Protein AF-A0A023DYI4-F1 (afdb_monomer_lite)

Structure (mmCIF, N/CA/C/O backbone):
data_AF-A0A023DYI4-F1
#
_entry.id   AF-A0A023DYI4-F1
#
loop_
_atom_site.group_PDB
_atom_site.id
_atom_site.type_symbol
_atom_site.label_atom_id
_atom_site.label_alt_id
_atom_site.label_comp_id
_atom_site.label_asym_id
_atom_site.label_entity_id
_atom_site.label_seq_id
_atom_site.pdbx_PDB_ins_code
_atom_site.Cartn_x
_atom_site.Cartn_y
_atom_site.Cartn_z
_atom_site.occupancy
_atom_site.B_iso_or_equiv
_atom_site.auth_seq_id
_atom_site.auth_comp_id
_atom_site.auth_asym_id
_atom_site.auth_atom_id
_atom_site.pdbx_PDB_model_num
ATOM 1 N N . MET A 1 1 ? -1.238 10.936 -6.215 1.00 80.25 1 MET A N 1
ATOM 2 C CA . MET A 1 1 ? -0.457 9.680 -6.211 1.00 80.25 1 MET A CA 1
ATOM 3 C C . MET A 1 1 ? 1.011 9.889 -6.562 1.00 80.25 1 MET A C 1
ATOM 5 O O . MET A 1 1 ? 1.321 10.436 -7.618 1.00 80.25 1 MET A O 1
ATOM 9 N N . ILE A 1 2 ? 1.902 9.377 -5.713 1.00 92.44 2 ILE A N 1
ATOM 10 C CA . ILE A 1 2 ? 3.345 9.267 -5.963 1.00 92.44 2 ILE A CA 1
ATOM 11 C C . ILE A 1 2 ? 3.678 7.771 -6.008 1.00 92.44 2 ILE A C 1
ATOM 13 O O . ILE A 1 2 ? 3.812 7.134 -4.968 1.00 92.44 2 ILE A O 1
ATOM 17 N N . ALA A 1 3 ? 3.762 7.194 -7.207 1.00 92.69 3 ALA A N 1
ATOM 18 C CA . ALA A 1 3 ? 4.013 5.765 -7.407 1.00 92.69 3 ALA A CA 1
ATOM 19 C C . ALA A 1 3 ? 4.833 5.514 -8.683 1.00 92.69 3 ALA A C 1
ATOM 21 O O . ALA A 1 3 ? 4.821 6.325 -9.612 1.00 92.69 3 ALA A O 1
ATOM 22 N N . GLY A 1 4 ? 5.535 4.377 -8.745 1.00 90.00 4 GLY A N 1
ATOM 23 C CA . GLY A 1 4 ? 6.218 3.931 -9.967 1.00 90.00 4 GLY A CA 1
ATOM 24 C C . GLY A 1 4 ? 5.225 3.561 -11.077 1.00 90.00 4 GLY A C 1
ATOM 25 O O . GLY A 1 4 ? 4.100 3.176 -10.777 1.00 90.00 4 GLY A O 1
ATOM 26 N N . GLY A 1 5 ? 5.633 3.635 -12.351 1.00 92.19 5 GLY A N 1
ATOM 27 C CA . GLY A 1 5 ? 4.725 3.497 -13.507 1.00 92.19 5 GLY A CA 1
ATOM 28 C C . GLY A 1 5 ? 3.824 2.254 -13.481 1.00 92.19 5 GLY A C 1
ATOM 29 O O . GLY A 1 5 ? 2.617 2.368 -13.668 1.00 92.19 5 GLY A O 1
ATOM 30 N N . THR A 1 6 ? 4.377 1.080 -13.158 1.00 94.00 6 THR A N 1
ATOM 31 C CA . THR A 1 6 ? 3.596 -0.164 -13.039 1.00 94.00 6 THR A CA 1
ATOM 32 C C . THR A 1 6 ? 2.572 -0.114 -11.901 1.00 94.00 6 THR A C 1
ATOM 34 O O . THR A 1 6 ? 1.440 -0.547 -12.080 1.00 94.00 6 THR A O 1
ATOM 37 N N . MET A 1 7 ? 2.944 0.431 -10.737 1.00 94.06 7 MET A N 1
ATOM 38 C CA . MET A 1 7 ? 2.022 0.579 -9.603 1.00 94.06 7 MET A CA 1
ATOM 39 C C . MET A 1 7 ? 0.944 1.623 -9.889 1.00 94.06 7 MET A C 1
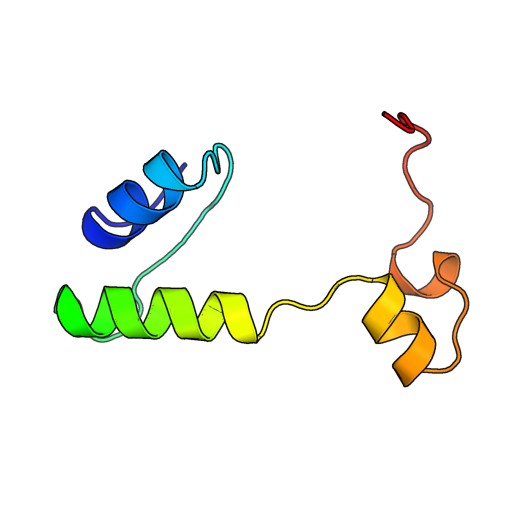ATOM 41 O O . MET A 1 7 ? -0.207 1.424 -9.520 1.00 94.06 7 MET A O 1
ATOM 45 N N . ARG A 1 8 ? 1.306 2.713 -10.573 1.00 94.50 8 ARG A N 1
ATOM 46 C CA . ARG A 1 8 ? 0.386 3.789 -10.938 1.00 94.50 8 ARG A CA 1
ATOM 47 C C . ARG A 1 8 ? -0.759 3.288 -11.810 1.00 94.50 8 ARG A C 1
ATOM 49 O O . ARG A 1 8 ? -1.904 3.533 -11.468 1.00 94.50 8 ARG A O 1
ATOM 56 N N . ALA A 1 9 ? -0.459 2.496 -12.840 1.00 94.50 9 ALA A N 1
ATOM 57 C CA . ALA A 1 9 ? -1.491 1.895 -13.685 1.00 94.50 9 ALA A CA 1
ATOM 58 C C . ALA A 1 9 ? -2.488 1.034 -12.884 1.00 94.50 9 ALA A C 1
ATOM 60 O O . ALA A 1 9 ? -3.686 1.075 -13.141 1.00 94.50 9 ALA A O 1
ATOM 61 N N . ILE A 1 10 ? -2.007 0.279 -11.890 1.00 94.31 10 ILE A N 1
ATOM 62 C CA . ILE A 1 10 ? -2.870 -0.528 -11.014 1.00 94.31 10 ILE A CA 1
ATOM 63 C C . ILE A 1 10 ? -3.760 0.380 -10.159 1.00 94.31 10 ILE A C 1
ATOM 65 O O . ILE A 1 10 ? -4.971 0.179 -10.094 1.00 94.31 10 ILE A O 1
ATOM 69 N N . PHE A 1 11 ? -3.170 1.382 -9.510 1.00 94.88 11 PHE A N 1
ATOM 70 C CA . PHE A 1 11 ? -3.899 2.281 -8.621 1.00 94.88 11 PHE A CA 1
ATOM 71 C C . PHE A 1 11 ? -4.914 3.168 -9.357 1.00 94.88 11 PHE A C 1
ATOM 73 O O . PHE A 1 11 ? -5.996 3.393 -8.820 1.00 94.88 11 PHE A O 1
ATOM 80 N N . ASP A 1 12 ? -4.606 3.607 -10.581 1.00 94.31 12 ASP A N 1
ATOM 81 C CA . ASP A 1 12 ? -5.519 4.390 -11.421 1.00 94.31 12 ASP A CA 1
ATOM 82 C C . ASP A 1 12 ? -6.781 3.575 -11.761 1.00 94.31 12 ASP A C 1
ATOM 84 O O . ASP A 1 12 ? -7.895 4.080 -11.638 1.00 94.31 12 ASP A O 1
ATOM 88 N N . VAL A 1 13 ? -6.630 2.287 -12.100 1.00 95.06 13 VAL A N 1
ATOM 89 C CA . VAL A 1 13 ? -7.769 1.383 -12.366 1.00 95.06 13 VAL A CA 1
ATOM 90 C C . VAL A 1 13 ? -8.570 1.081 -11.096 1.00 95.06 13 VAL A C 1
ATOM 92 O O . VAL A 1 13 ? -9.787 0.926 -11.154 1.00 95.06 13 VAL A O 1
ATOM 95 N N . MET A 1 14 ? -7.911 1.016 -9.939 1.00 93.62 14 MET A N 1
ATOM 96 C CA . MET A 1 14 ? -8.578 0.819 -8.647 1.00 93.62 14 MET A CA 1
ATOM 97 C C . MET A 1 14 ? -9.268 2.084 -8.111 1.00 93.62 14 MET A C 1
ATOM 99 O O . MET A 1 14 ? -9.977 1.999 -7.111 1.00 93.62 14 MET A O 1
ATOM 103 N N . GLY A 1 15 ? -9.054 3.248 -8.733 1.00 94.19 15 GLY A N 1
ATOM 104 C CA . GLY A 1 15 ? -9.601 4.525 -8.269 1.00 94.19 15 GLY A CA 1
ATOM 105 C C . GLY A 1 15 ? -8.904 5.096 -7.028 1.00 94.19 15 GLY A C 1
ATOM 106 O O . GLY A 1 15 ? -9.468 5.948 -6.343 1.00 94.19 15 GLY A O 1
ATOM 107 N N . VAL A 1 16 ? -7.681 4.653 -6.718 1.00 93.62 16 VAL A N 1
ATOM 108 C CA . VAL A 1 16 ? -6.904 5.170 -5.582 1.00 93.62 16 VAL A CA 1
ATOM 109 C C . VAL A 1 16 ? -6.227 6.473 -5.996 1.00 93.62 16 VAL A C 1
ATOM 111 O O . VAL A 1 16 ? -5.368 6.479 -6.869 1.00 93.62 16 VAL A O 1
ATOM 114 N N . GLN A 1 17 ? -6.581 7.587 -5.357 1.00 91.81 17 GLN A N 1
ATOM 115 C CA . GLN A 1 17 ? -6.073 8.910 -5.748 1.00 91.81 17 GLN A CA 1
ATOM 116 C C . GLN A 1 17 ? -4.873 9.358 -4.904 1.00 91.81 17 GLN A C 1
ATOM 118 O O . GLN A 1 17 ? -3.883 9.896 -5.429 1.00 91.81 17 GLN A O 1
ATOM 123 N N . ASP A 1 18 ? -4.939 9.097 -3.598 1.00 94.44 18 ASP A N 1
ATOM 124 C CA . ASP A 1 18 ? -3.926 9.512 -2.638 1.00 94.44 18 ASP A CA 1
ATOM 125 C C . ASP A 1 18 ? -3.187 8.309 -2.049 1.00 94.44 18 ASP A C 1
ATOM 127 O O . ASP A 1 18 ? -3.709 7.541 -1.246 1.00 94.44 18 ASP A O 1
ATOM 131 N N . VAL A 1 19 ? -1.962 8.115 -2.528 1.00 93.44 19 VAL A N 1
ATOM 132 C CA . VAL A 1 19 ? -1.055 7.065 -2.075 1.00 93.44 19 VAL A CA 1
ATOM 133 C C . VAL A 1 19 ? 0.375 7.457 -2.428 1.00 93.44 19 VAL A C 1
ATOM 135 O O . VAL A 1 19 ? 0.640 8.032 -3.495 1.00 93.44 19 VAL A O 1
ATOM 138 N N . VAL A 1 20 ? 1.298 7.124 -1.529 1.00 95.06 20 VAL A N 1
ATOM 139 C CA . VAL A 1 20 ? 2.743 7.234 -1.729 1.00 95.06 20 VAL A CA 1
ATOM 140 C C . VAL A 1 20 ? 3.336 5.836 -1.651 1.00 95.06 20 VAL A C 1
ATOM 142 O O . VAL A 1 20 ? 3.129 5.119 -0.673 1.00 95.06 20 VAL A O 1
ATOM 145 N N . SER A 1 21 ? 4.080 5.433 -2.676 1.00 93.88 21 SER A N 1
ATOM 146 C CA . SER A 1 21 ? 4.756 4.140 -2.704 1.00 93.88 21 SER A CA 1
ATOM 147 C C . SER A 1 21 ? 6.169 4.248 -3.268 1.00 93.88 21 SER A C 1
ATOM 149 O O . SER A 1 21 ? 6.511 5.156 -4.030 1.00 93.8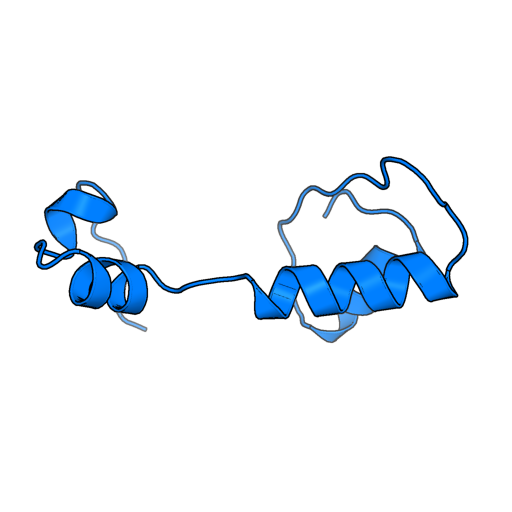8 21 SER A O 1
ATOM 151 N N . LYS A 1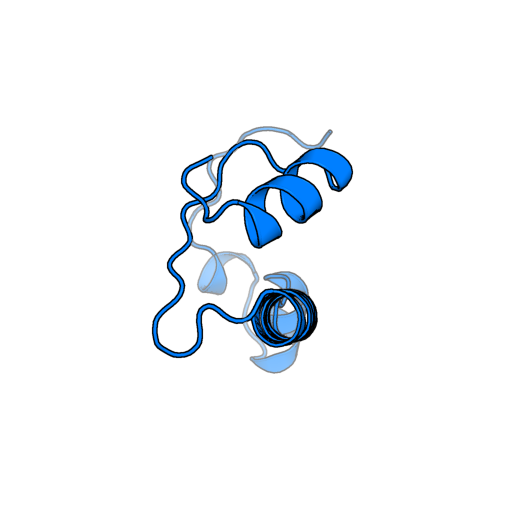 22 ? 7.021 3.292 -2.885 1.00 92.94 22 LYS A N 1
ATOM 152 C CA . LYS A 1 22 ? 8.393 3.180 -3.377 1.00 92.94 22 LYS A CA 1
ATOM 153 C C . LYS A 1 22 ? 8.737 1.725 -3.656 1.00 92.94 22 LYS A C 1
ATOM 155 O O . LYS A 1 22 ? 8.493 0.844 -2.840 1.00 92.94 22 LYS A O 1
ATOM 160 N N . ILE A 1 23 ? 9.367 1.489 -4.801 1.00 93.62 23 ILE A N 1
ATOM 161 C CA . ILE A 1 23 ? 9.957 0.195 -5.142 1.00 93.62 23 ILE A CA 1
ATOM 162 C C . ILE A 1 23 ? 11.352 0.145 -4.510 1.00 93.62 23 ILE A C 1
ATOM 164 O O . ILE A 1 23 ? 12.212 0.952 -4.862 1.00 93.62 23 ILE A O 1
ATOM 168 N N . LEU A 1 24 ? 11.560 -0.766 -3.554 1.00 90.88 24 LEU A N 1
ATOM 169 C CA . LEU A 1 24 ? 12.786 -0.816 -2.742 1.00 90.88 24 LEU A CA 1
ATOM 170 C C . LEU A 1 24 ? 13.891 -1.719 -3.311 1.00 90.88 24 LEU A C 1
ATOM 172 O O . LEU A 1 24 ? 15.058 -1.503 -3.006 1.00 90.88 24 LEU A O 1
ATOM 176 N N . ARG A 1 25 ? 13.548 -2.743 -4.105 1.00 88.81 25 ARG A N 1
ATOM 177 C CA . ARG A 1 25 ? 14.518 -3.743 -4.594 1.00 88.81 25 ARG A CA 1
ATOM 178 C C . ARG A 1 25 ? 14.454 -3.933 -6.108 1.00 88.81 25 ARG A C 1
ATOM 180 O O . ARG A 1 25 ? 15.250 -3.357 -6.834 1.00 88.81 25 ARG A O 1
ATOM 187 N N . SER A 1 26 ? 13.534 -4.770 -6.593 1.00 90.81 26 SER A N 1
ATOM 188 C CA . SER A 1 26 ? 13.447 -5.120 -8.016 1.00 90.81 26 SER A CA 1
ATOM 189 C C . SER A 1 26 ? 12.482 -4.191 -8.743 1.00 90.81 26 SER A C 1
ATOM 191 O O . SER A 1 26 ? 11.321 -4.097 -8.358 1.00 90.81 26 SER A O 1
ATOM 193 N N . ALA A 1 27 ? 12.954 -3.555 -9.816 1.00 88.69 27 ALA A N 1
ATOM 194 C CA . ALA A 1 27 ? 12.136 -2.721 -10.697 1.00 88.69 27 ALA A CA 1
ATOM 195 C C . ALA A 1 27 ? 11.493 -3.501 -11.863 1.00 88.69 27 ALA A C 1
ATOM 197 O O . ALA A 1 27 ? 10.874 -2.891 -12.730 1.00 88.69 27 ALA A O 1
ATOM 198 N N . ASN A 1 28 ? 11.628 -4.835 -11.907 1.00 94.88 28 ASN A N 1
ATOM 199 C CA . ASN A 1 28 ? 10.986 -5.651 -12.940 1.00 94.88 28 ASN A CA 1
ATOM 200 C C . ASN A 1 28 ? 9.451 -5.542 -12.802 1.00 94.88 28 ASN A C 1
ATOM 202 O O . ASN A 1 28 ? 8.934 -5.930 -11.747 1.00 94.88 28 ASN A O 1
ATOM 206 N N . PRO A 1 29 ? 8.716 -5.091 -13.841 1.00 94.12 29 PRO A N 1
ATOM 207 C CA . PRO A 1 29 ? 7.269 -4.891 -13.780 1.00 94.12 29 PRO A CA 1
ATOM 208 C C . PRO A 1 29 ? 6.498 -6.098 -13.242 1.00 94.12 29 PRO A C 1
ATOM 210 O O . PRO A 1 29 ? 5.604 -5.939 -12.420 1.00 94.12 29 PRO A O 1
AT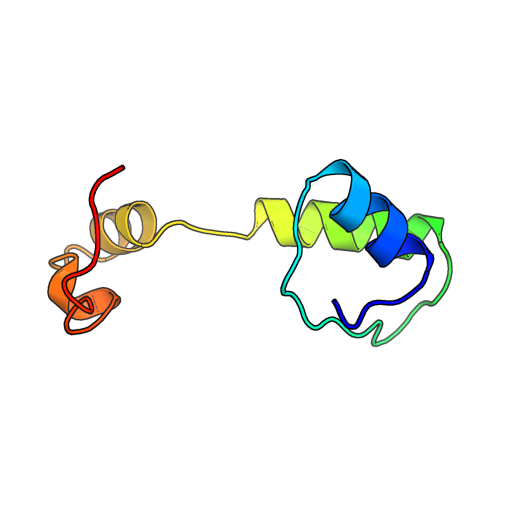OM 213 N N . HIS A 1 30 ? 6.880 -7.315 -13.625 1.00 94.44 30 HIS A N 1
ATOM 214 C CA . HIS A 1 30 ? 6.187 -8.525 -13.186 1.00 94.44 30 HIS A CA 1
ATOM 215 C C . HIS A 1 30 ? 6.303 -8.758 -11.669 1.00 94.44 30 HIS A C 1
ATOM 217 O O . HIS A 1 30 ? 5.335 -9.139 -11.009 1.00 94.44 30 HIS A O 1
ATOM 223 N N . ASN A 1 31 ? 7.474 -8.470 -11.096 1.00 94.94 31 ASN A N 1
ATOM 224 C CA . ASN A 1 31 ? 7.685 -8.570 -9.653 1.00 94.94 31 ASN A CA 1
ATOM 225 C C . ASN A 1 31 ? 6.968 -7.443 -8.912 1.00 94.94 31 ASN A C 1
ATOM 227 O O . ASN A 1 31 ? 6.405 -7.687 -7.850 1.00 94.94 31 ASN A O 1
ATOM 231 N N . VAL A 1 32 ? 6.954 -6.235 -9.483 1.00 95.06 32 VAL A N 1
ATOM 232 C CA . VAL A 1 32 ? 6.233 -5.090 -8.916 1.00 95.06 32 VAL A CA 1
ATOM 233 C C . VAL A 1 32 ? 4.740 -5.390 -8.834 1.00 95.06 32 VAL A C 1
ATOM 235 O O . VAL A 1 32 ? 4.163 -5.214 -7.770 1.00 95.06 32 VAL A O 1
ATOM 238 N N . VAL A 1 33 ? 4.136 -5.931 -9.898 1.00 94.38 33 VAL A N 1
ATOM 239 C CA . VAL A 1 33 ? 2.722 -6.345 -9.898 1.00 94.38 33 VAL A CA 1
ATOM 240 C C . VAL A 1 33 ? 2.453 -7.363 -8.788 1.00 94.38 33 VAL A C 1
ATOM 242 O O . VAL A 1 33 ? 1.547 -7.168 -7.980 1.00 94.38 33 VAL A O 1
ATOM 245 N N . ARG A 1 34 ? 3.258 -8.432 -8.706 1.00 94.69 34 ARG A N 1
ATOM 246 C CA . ARG A 1 34 ? 3.105 -9.465 -7.666 1.00 94.69 34 ARG A CA 1
ATOM 247 C C . ARG A 1 34 ? 3.209 -8.880 -6.258 1.00 94.69 34 ARG A C 1
ATOM 249 O O . ARG A 1 34 ? 2.346 -9.159 -5.432 1.00 94.69 34 ARG A O 1
ATOM 256 N N . ALA A 1 35 ? 4.210 -8.034 -6.018 1.00 95.38 35 ALA A N 1
ATOM 257 C CA . ALA A 1 35 ? 4.412 -7.374 -4.733 1.00 95.38 35 ALA A CA 1
ATOM 258 C C . ALA A 1 35 ? 3.256 -6.424 -4.379 1.00 95.38 35 ALA A C 1
ATOM 260 O O . ALA A 1 35 ? 2.837 -6.377 -3.226 1.00 95.38 35 ALA A O 1
ATOM 261 N N . THR A 1 36 ? 2.699 -5.700 -5.355 1.00 94.50 36 THR A N 1
ATOM 262 C CA . THR A 1 36 ? 1.524 -4.841 -5.146 1.00 94.50 36 THR A CA 1
ATOM 263 C C . THR A 1 36 ? 0.313 -5.653 -4.690 1.00 94.50 36 THR A C 1
ATOM 265 O O . THR A 1 36 ? -0.323 -5.302 -3.698 1.00 94.50 36 THR A O 1
ATOM 268 N N . PHE A 1 37 ? 0.014 -6.769 -5.360 1.00 95.06 37 PHE A N 1
ATOM 269 C CA . PHE A 1 37 ? -1.108 -7.625 -4.965 1.00 95.06 37 PHE A CA 1
ATOM 270 C C . PHE A 1 37 ? -0.876 -8.338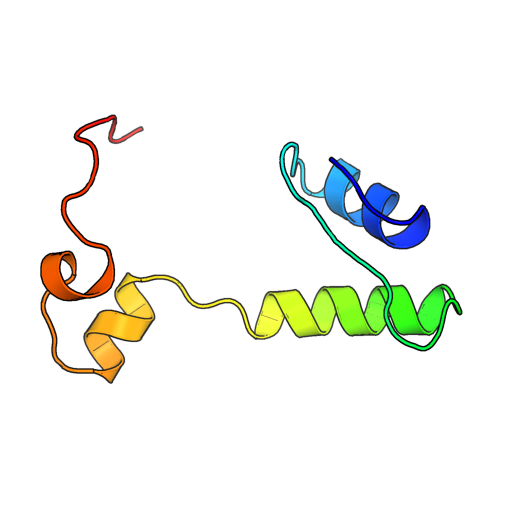 -3.630 1.00 95.06 37 PHE A C 1
ATOM 272 O O . PHE A 1 37 ? -1.823 -8.543 -2.873 1.00 95.06 37 PHE A O 1
ATOM 279 N N . GLU A 1 38 ? 0.364 -8.708 -3.316 1.00 95.94 38 GLU A N 1
ATOM 280 C CA . GLU A 1 38 ? 0.720 -9.237 -1.998 1.00 95.94 38 GLU A CA 1
ATOM 281 C C . GLU A 1 38 ? 0.512 -8.189 -0.897 1.00 95.94 38 GLU A C 1
ATOM 283 O O . GLU A 1 38 ? -0.081 -8.495 0.136 1.00 95.94 38 GLU A O 1
ATOM 288 N N . ALA A 1 39 ? 0.897 -6.933 -1.143 1.00 94.25 39 ALA A N 1
ATOM 289 C CA . ALA A 1 39 ? 0.664 -5.838 -0.207 1.00 94.25 39 ALA A CA 1
ATOM 290 C C . ALA A 1 39 ? -0.830 -5.644 0.092 1.00 94.25 39 ALA A C 1
ATOM 292 O O . ALA A 1 39 ? -1.194 -5.475 1.253 1.00 94.25 39 ALA A O 1
ATOM 293 N N . PHE A 1 40 ? -1.702 -5.738 -0.918 1.00 94.00 40 PHE A N 1
ATOM 294 C CA . PHE A 1 40 ? -3.154 -5.654 -0.716 1.00 94.00 40 PHE A CA 1
ATOM 295 C C . PHE A 1 40 ? -3.710 -6.789 0.138 1.00 94.00 40 PHE A C 1
ATOM 297 O O . PHE A 1 40 ? -4.563 -6.549 0.987 1.00 94.00 40 PHE A O 1
ATOM 304 N N . LYS A 1 41 ? -3.210 -8.016 -0.034 1.00 95.31 41 LYS A N 1
ATOM 305 C CA . LYS A 1 41 ? -3.638 -9.164 0.785 1.00 95.31 41 LYS A CA 1
ATOM 306 C C . LYS A 1 41 ? -3.273 -9.006 2.261 1.00 95.31 41 LYS A C 1
ATOM 308 O O . LYS A 1 41 ? -3.956 -9.562 3.112 1.00 95.31 41 LYS A O 1
ATOM 313 N N . ASN A 1 42 ? -2.220 -8.247 2.549 1.00 95.44 42 ASN A N 1
ATOM 314 C CA . ASN A 1 42 ? -1.763 -7.971 3.908 1.00 95.44 42 ASN A CA 1
ATOM 315 C C . ASN A 1 42 ? -2.465 -6.762 4.551 1.00 95.44 42 ASN A C 1
ATOM 317 O O . ASN A 1 42 ? -2.206 -6.466 5.716 1.00 95.44 42 ASN A O 1
ATOM 321 N N . MET A 1 43 ? -3.331 -6.047 3.823 1.00 92.75 43 MET A N 1
ATOM 322 C CA . MET A 1 43 ? -4.093 -4.938 4.394 1.00 92.75 43 MET A CA 1
ATOM 323 C C . MET A 1 43 ? -5.199 -5.466 5.306 1.00 92.75 43 MET A C 1
ATOM 325 O O . MET A 1 43 ? -5.995 -6.322 4.926 1.00 92.75 43 MET A O 1
ATOM 329 N N . GLU A 1 44 ? -5.283 -4.909 6.509 1.00 90.88 44 GLU A N 1
ATOM 330 C CA . GLU A 1 44 ? -6.313 -5.256 7.482 1.00 90.88 44 GLU A CA 1
ATOM 331 C C . GLU A 1 44 ? -7.158 -4.033 7.817 1.00 90.88 44 GLU A C 1
ATOM 333 O O . GLU A 1 44 ? -6.652 -2.921 7.973 1.00 90.88 44 GLU A O 1
ATOM 338 N N . THR A 1 45 ? -8.466 -4.241 7.974 1.00 90.69 45 THR A N 1
ATOM 339 C CA . THR A 1 45 ? -9.343 -3.179 8.462 1.00 90.69 45 THR A CA 1
ATOM 340 C C . THR A 1 45 ? -9.224 -3.048 9.983 1.00 90.69 45 THR A C 1
ATOM 342 O O . THR A 1 45 ? -9.022 -4.050 10.681 1.00 90.69 45 THR A O 1
ATOM 345 N N . PRO A 1 46 ? -9.442 -1.849 10.548 1.00 88.25 46 PRO A N 1
ATOM 346 C CA . PRO A 1 46 ? -9.382 -1.636 11.997 1.00 88.25 46 PRO A CA 1
ATOM 347 C C . PRO A 1 46 ? -10.317 -2.560 1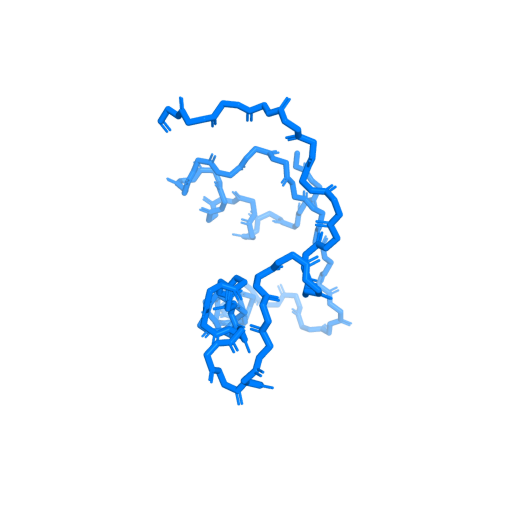2.786 1.00 88.25 46 PRO A C 1
ATOM 349 O O . PRO A 1 46 ? -9.992 -2.982 13.893 1.00 88.25 46 PRO A O 1
ATOM 352 N N . ARG A 1 47 ? -11.460 -2.932 12.190 1.00 87.69 47 ARG A N 1
ATOM 353 C CA . ARG A 1 47 ? -12.441 -3.867 12.766 1.00 87.69 47 ARG A CA 1
ATOM 354 C C . ARG A 1 47 ? -11.899 -5.290 12.896 1.00 87.69 47 ARG A C 1
ATOM 356 O O . ARG A 1 47 ? -12.230 -5.985 13.852 1.00 87.69 47 ARG A O 1
ATOM 363 N N . ILE A 1 48 ? -11.087 -5.741 11.940 1.00 90.56 48 ILE A N 1
ATOM 364 C CA . ILE A 1 48 ? -10.453 -7.065 12.004 1.00 90.56 48 ILE A CA 1
ATOM 365 C C . ILE A 1 48 ? -9.399 -7.063 13.112 1.00 90.56 48 ILE A C 1
ATOM 367 O O . ILE A 1 48 ? -9.384 -7.965 13.948 1.00 90.56 48 ILE A O 1
ATOM 371 N N . VAL A 1 49 ? -8.577 -6.013 13.176 1.00 90.06 49 VAL A N 1
ATOM 372 C CA . VAL A 1 49 ? -7.546 -5.861 14.213 1.00 90.06 49 VAL A CA 1
ATOM 373 C C . VAL A 1 49 ? -8.169 -5.773 15.611 1.00 90.06 49 VAL A C 1
ATOM 375 O O . VAL A 1 49 ? -7.642 -6.370 16.549 1.00 90.06 49 VAL A O 1
ATOM 378 N N . SER A 1 50 ? -9.310 -5.094 15.761 1.00 90.06 50 SER A N 1
ATOM 379 C CA . SER A 1 50 ? -10.002 -4.971 17.051 1.00 90.06 50 SER A CA 1
ATOM 380 C C . SER A 1 50 ? -10.551 -6.278 17.575 1.00 90.06 50 SER A C 1
ATOM 382 O O . SER A 1 50 ? -10.397 -6.566 18.759 1.00 90.06 50 SER A O 1
ATOM 384 N N . ARG A 1 51 ? -11.113 -7.096 16.685 1.00 90.12 51 ARG A N 1
ATOM 385 C CA . ARG A 1 51 ? -11.571 -8.446 17.020 1.00 90.12 51 ARG A CA 1
ATOM 386 C C . ARG A 1 51 ? -10.411 -9.369 17.374 1.00 90.12 51 ARG A C 1
ATOM 388 O O . ARG A 1 51 ? -10.525 -10.128 18.318 1.00 90.12 51 ARG A O 1
ATOM 395 N N . LYS A 1 52 ? -9.290 -9.289 16.650 1.00 91.25 52 LYS A N 1
ATOM 396 C CA . LYS A 1 52 ? -8.099 -10.111 16.935 1.00 91.25 52 LYS A CA 1
ATOM 397 C C . LYS A 1 52 ? -7.426 -9.768 18.266 1.00 91.25 52 LYS A C 1
ATOM 399 O O . LYS A 1 52 ? -6.744 -10.615 18.827 1.00 91.25 52 LYS A O 1
ATOM 404 N N . ARG A 1 53 ? -7.532 -8.512 18.710 1.00 90.38 53 ARG A N 1
ATOM 405 C CA . ARG A 1 53 ? -6.848 -7.996 19.907 1.00 90.38 53 ARG A CA 1
ATOM 406 C C . ARG A 1 53 ? -7.770 -7.816 21.117 1.00 90.38 53 ARG A C 1
ATOM 408 O O . ARG A 1 53 ? -7.283 -7.310 22.121 1.00 90.38 53 ARG A O 1
ATOM 415 N N . ASP A 1 54 ? -9.056 -8.155 21.005 1.00 89.31 54 ASP A N 1
ATOM 416 C CA . ASP A 1 54 ? -10.091 -7.952 22.035 1.00 89.31 54 ASP A CA 1
ATOM 417 C C . ASP A 1 54 ? -10.100 -6.537 22.635 1.00 89.31 54 ASP A C 1
ATOM 419 O O . ASP A 1 54 ? -10.219 -6.329 23.842 1.00 89.31 54 ASP A O 1
ATOM 423 N N . LYS A 1 55 ? -9.963 -5.530 21.768 1.00 87.06 55 LYS A N 1
ATOM 424 C CA . LYS A 1 55 ? -9.988 -4.113 22.155 1.00 87.06 55 LYS A CA 1
ATOM 425 C C . LYS A 1 55 ? -11.119 -3.383 21.464 1.00 87.06 55 LYS A C 1
ATOM 427 O O . LYS A 1 55 ? -11.552 -3.751 20.369 1.00 87.06 55 LYS A O 1
ATOM 432 N N . LYS A 1 56 ? -11.581 -2.300 22.084 1.00 85.25 56 LYS A N 1
ATOM 433 C CA . LYS A 1 56 ? -12.567 -1.419 21.455 1.00 85.25 56 LYS A CA 1
ATOM 434 C C . LYS A 1 56 ? -11.953 -0.748 20.227 1.00 85.25 56 LYS A C 1
ATOM 436 O O . LYS A 1 56 ? -10.774 -0.402 20.213 1.00 85.25 56 LYS A O 1
ATOM 441 N N . LEU A 1 57 ? -12.773 -0.517 19.201 1.00 83.50 57 LEU A N 1
ATOM 442 C CA . LEU A 1 57 ? -12.335 0.116 17.950 1.00 83.50 57 LEU A CA 1
ATOM 443 C C . LEU A 1 57 ? -11.681 1.491 18.199 1.00 83.50 57 LEU A C 1
ATOM 445 O O . LEU A 1 57 ? -10.673 1.827 17.583 1.00 83.50 57 LEU A O 1
ATOM 449 N N . SER A 1 58 ? -12.221 2.238 19.168 1.00 83.31 58 SER A N 1
ATOM 450 C CA . SER A 1 58 ? -11.728 3.542 19.626 1.00 83.31 58 SER A CA 1
ATOM 451 C C . SER A 1 58 ? -10.307 3.506 20.195 1.00 83.31 58 SER A C 1
ATOM 453 O O . SER A 1 58 ? -9.585 4.492 20.101 1.00 83.31 58 SER A O 1
ATOM 455 N N . GLU A 1 59 ? -9.891 2.383 20.781 1.00 82.88 59 GLU A N 1
ATOM 456 C CA . GLU A 1 59 ? -8.546 2.216 21.349 1.00 82.88 59 GLU A CA 1
ATOM 457 C C . GLU A 1 59 ? -7.502 1.890 20.275 1.00 82.88 59 GLU A C 1
ATOM 459 O O . GLU A 1 59 ? -6.310 2.080 20.494 1.00 82.88 59 GLU A O 1
ATOM 464 N N . ILE A 1 60 ? -7.936 1.395 19.112 1.00 81.69 60 ILE A N 1
ATOM 465 C CA . ILE A 1 60 ? -7.049 0.984 18.016 1.00 81.69 60 ILE A CA 1
ATOM 466 C C . ILE A 1 60 ? -6.858 2.096 16.994 1.00 81.69 60 ILE A C 1
ATOM 468 O O . ILE A 1 60 ? -5.755 2.253 16.479 1.00 81.69 60 ILE A O 1
ATOM 472 N N . PHE A 1 61 ? -7.914 2.850 16.695 1.00 76.31 61 PHE A N 1
ATOM 473 C CA . PHE A 1 61 ? -7.889 3.872 15.647 1.00 76.31 61 PHE A CA 1
ATOM 474 C C . PHE A 1 61 ? -7.785 5.311 16.190 1.00 76.31 61 PHE A C 1
ATOM 476 O O . PHE A 1 61 ? -7.704 6.253 15.409 1.00 76.31 61 PHE A O 1
ATOM 483 N N . GLY A 1 62 ? -7.745 5.497 17.519 1.00 71.56 62 GLY A N 1
ATOM 484 C CA . GLY A 1 62 ? -7.779 6.820 18.156 1.00 71.56 62 GLY A CA 1
ATOM 485 C C . GLY A 1 62 ? -9.147 7.507 18.022 1.00 71.56 62 GLY A C 1
ATOM 486 O O . GLY A 1 62 ? -10.091 6.930 17.480 1.00 71.56 62 GLY A O 1
ATOM 487 N N . LYS A 1 63 ? -9.292 8.738 18.548 1.00 61.12 63 LYS A N 1
ATOM 488 C CA . LYS A 1 63 ? -10.516 9.542 18.358 1.00 61.12 63 LYS A CA 1
ATOM 489 C C . LYS A 1 63 ? -10.726 9.764 16.860 1.00 61.12 63 LYS A C 1
ATOM 491 O O . LYS A 1 63 ? -9.985 10.515 16.237 1.00 61.12 63 LYS A O 1
ATOM 496 N N . VAL A 1 64 ? -11.740 9.099 16.316 1.00 57.12 64 VAL A N 1
ATOM 497 C CA . VAL A 1 64 ? -12.230 9.296 14.952 1.00 57.12 64 VAL A CA 1
ATOM 498 C C . VAL A 1 64 ? -12.526 10.792 14.781 1.00 57.12 64 VAL A C 1
ATOM 500 O O . VAL A 1 64 ? -13.251 11.335 15.621 1.00 57.12 64 VAL A O 1
ATOM 503 N N . PRO A 1 65 ? -11.987 11.492 13.764 1.00 50.25 65 PRO A N 1
ATOM 504 C CA . PRO A 1 65 ? -12.571 12.762 13.370 1.00 50.25 65 PRO A CA 1
ATOM 505 C C . PRO A 1 65 ? -14.006 12.447 12.955 1.00 50.25 65 PRO A C 1
ATOM 507 O O . PRO A 1 65 ? -14.241 11.717 11.999 1.00 50.25 65 PRO A O 1
ATOM 510 N N . SER A 1 66 ? -14.961 12.910 13.753 1.00 54.19 66 SER A N 1
ATOM 511 C CA . SER A 1 66 ? -16.383 12.884 13.439 1.00 54.19 66 SER A CA 1
ATOM 512 C C . SER A 1 66 ? -16.587 13.506 12.056 1.00 54.19 66 SER A C 1
ATOM 514 O O . SER A 1 66 ? -16.488 14.723 11.916 1.00 54.19 66 SER A O 1
ATOM 516 N N . GLY A 1 67 ? -16.799 12.659 11.051 1.00 50.22 67 GLY A N 1
ATOM 517 C CA . GLY A 1 67 ? -16.875 13.038 9.646 1.00 50.22 67 GLY A CA 1
ATOM 518 C C . GLY A 1 67 ? -17.338 11.858 8.798 1.00 50.22 67 GLY A C 1
ATOM 519 O O . GLY A 1 67 ? -16.516 11.129 8.261 1.00 50.22 67 GLY A O 1
ATOM 520 N N . GLU A 1 68 ? -18.663 11.718 8.757 1.00 41.84 68 GLU A N 1
ATOM 521 C CA . GLU A 1 68 ? -19.495 11.061 7.738 1.00 41.84 68 GLU A CA 1
ATOM 522 C C . GLU A 1 68 ? -19.433 9.535 7.578 1.00 41.84 68 GLU A C 1
ATOM 524 O O . GLU A 1 68 ? -18.594 8.945 6.903 1.00 41.84 68 GLU A O 1
ATOM 529 N N . GLU A 1 69 ? -20.466 8.915 8.157 1.00 43.12 69 GLU A N 1
ATOM 530 C CA . GLU A 1 69 ? -21.242 7.873 7.491 1.00 43.12 69 GLU A CA 1
ATOM 531 C C . GLU A 1 69 ? -21.712 8.387 6.116 1.00 43.12 69 GLU A C 1
ATOM 533 O O . GLU A 1 69 ? -22.517 9.316 6.045 1.00 43.12 69 GLU A O 1
ATOM 538 N N . ALA A 1 70 ? -21.208 7.776 5.044 1.00 34.72 70 ALA A N 1
ATOM 539 C CA . ALA A 1 70 ? -21.808 7.740 3.712 1.00 34.72 70 ALA A CA 1
ATOM 540 C C . ALA A 1 70 ? -21.429 6.411 3.044 1.00 34.72 70 ALA A C 1
ATOM 542 O O . ALA A 1 70 ? -20.232 6.040 3.109 1.00 34.72 70 ALA A O 1
#

pLDDT: mean 86.39, std 14.43, range [34.72, 95.94]

Sequence (70 aa):
MIAGGTMRAIFDVMGVQDVVSKILRSANPHNVVRATFEAFKNMETPRIVSRKRDKKLSEIFGKVPSGEEA

InterPro domains:
  IPR005324 Small ribosomal subunit protein uS5, C-terminal [PF03719] (1-53)
  IPR014721 Small ribosomal subunit protein uS5 domain 2-type fold, subgroup [G3DSA:3.30.230.10] (1-63)
  IPR020568 Ribosomal protein uS5 domain 2-type superfamily [SSF54211] (2-55)

Foldseek 3Di:
DADDPLVVVVCVVVVNDDDHDDDDDDPDSVVVVVVSVVVVVPDDDLVVVCVVVVHDSCVRPPPPPPDDDD

Radius of gyration: 15.81 Å; chains: 1; bounding box: 36×23×36 Å

Organism: NCBI:txid1427503

Secondary structure (DSSP, 8-state):
-B--HHHHHHHHHHT--S-B----S---HHHHHHHHHHHHHT---HHHHHHHTT--HHHHH-S-------